Protein AF-A0A3B4AS35-F1 (afdb_monomer_lite)

Radius of gyration: 22.65 Å; chains: 1; bounding box: 59×58×53 Å

InterPro domains:
  IPR022065 Uncharacterised protein family, TMEM59 [PF12280] (64-130)
  IPR022065 Uncharacterised protein family, TMEM59 [PTHR28652] (15-130)

pLDDT: mean 75.07, std 13.65, range [47.91, 94.31]

Foldseek 3Di:
DPPVVVVVVVVVVVVVVVVVVVVVVVVVVLCVQLDHLPQQLVVLCVVCPCVVDVDCLLSVLLSVLLSQLSVLCNVPVDPPLVVSLVVSLVVLVVVDPDPRSSVSSSSSSVSNVVVVVVVVVVVVVVVVVVVVVVVVVVVVVVD

Organism: NCBI:txid409849

Secondary structure (DSSP, 8-state):
--HHHHHHHHHHHHHHHHHHHHHHHHHHHHHHHH--THHHHHHHHHHT-TTT-S-SHHHHHHHHHHHHHHHHHHHHT-S-HHHHHHHHHHHHHHH--SHHHHHHHHHHHHHHHHHHHHHHHHHHHHHHHHHHHHHHHHHHHT-

Sequence (143 aa):
PTKMGELSSFVRIVALFTFLAFTLASQDVFDAVLGHTGSCRKSCEMTYSLHTYPREDELYACQRGCRLFAICQFVRDSDDMNQTKTECESSCNEAYSQSDEQFACNLGCQNQIPSTVQRQEQVIVFNAKIFQTTLSFSKVFWK

Structure (mmCIF, N/CA/C/O backbone):
data_AF-A0A3B4AS35-F1
#
_entry.id   AF-A0A3B4AS35-F1
#
loop_
_atom_site.group_PDB
_atom_site.id
_atom_site.type_symbol
_atom_site.label_atom_id
_atom_site.label_alt_id
_atom_site.label_comp_id
_atom_site.label_asym_id
_atom_site.label_entity_id
_atom_site.label_seq_id
_atom_site.pdbx_PDB_ins_code
_atom_site.Cartn_x
_atom_site.Cartn_y
_atom_site.Cartn_z
_atom_site.occupancy
_atom_site.B_iso_or_equiv
_atom_site.auth_seq_id
_atom_site.auth_comp_id
_atom_site.auth_asym_id
_atom_site.auth_atom_id
_atom_site.pdbx_PDB_model_num
ATOM 1 N N . PRO A 1 1 ? -22.395 -46.719 -24.151 1.00 50.38 1 PRO A N 1
ATOM 2 C CA . PRO A 1 1 ? -22.960 -45.676 -23.258 1.00 50.38 1 PRO A CA 1
ATOM 3 C C . PRO A 1 1 ? -22.029 -45.160 -22.135 1.00 50.38 1 PRO A C 1
ATOM 5 O O . PRO A 1 1 ? -22.325 -44.115 -21.577 1.00 50.38 1 PRO A O 1
ATOM 8 N N . THR A 1 2 ? -20.895 -45.805 -21.828 1.00 49.59 2 THR A N 1
ATOM 9 C CA . THR A 1 2 ? -20.001 -45.401 -20.716 1.00 49.59 2 THR A CA 1
ATOM 10 C C . THR A 1 2 ? -18.875 -44.422 -21.088 1.00 49.59 2 THR A C 1
ATOM 12 O O . THR A 1 2 ? -18.406 -43.691 -20.225 1.00 49.59 2 THR A O 1
ATOM 15 N N . LYS A 1 3 ? -18.472 -44.322 -22.364 1.00 52.97 3 LYS A N 1
ATOM 16 C CA . LYS A 1 3 ? -17.331 -43.471 -22.778 1.00 52.97 3 LYS A CA 1
ATOM 17 C C . LYS A 1 3 ? -17.620 -41.963 -22.851 1.00 52.97 3 LYS A C 1
ATOM 19 O O . LYS A 1 3 ? -16.693 -41.166 -22.775 1.00 52.97 3 LYS A O 1
ATOM 24 N N . MET A 1 4 ? -18.890 -41.568 -22.971 1.00 49.09 4 MET A N 1
ATOM 25 C CA . MET A 1 4 ? -19.290 -40.153 -23.069 1.00 49.09 4 MET A CA 1
ATOM 26 C C . MET A 1 4 ? -19.231 -39.437 -21.705 1.00 49.09 4 MET A C 1
ATOM 28 O O . MET A 1 4 ? -18.944 -38.244 -21.640 1.00 49.09 4 MET A O 1
ATOM 32 N N . GLY A 1 5 ? -19.478 -40.175 -20.613 1.00 52.50 5 GLY A N 1
ATOM 33 C CA . GLY A 1 5 ? -19.456 -39.648 -19.243 1.00 52.50 5 GLY A CA 1
ATOM 34 C C . GLY A 1 5 ? -18.042 -39.397 -18.718 1.00 52.50 5 GLY A C 1
ATOM 35 O O . GLY A 1 5 ? -17.798 -38.365 -18.096 1.00 52.50 5 GLY A O 1
ATOM 36 N N . GLU A 1 6 ? -17.089 -40.280 -19.035 1.00 56.75 6 GLU A N 1
ATOM 37 C CA . GLU A 1 6 ? -15.686 -40.078 -18.656 1.00 56.75 6 GLU A CA 1
ATOM 38 C C . GLU A 1 6 ? -15.066 -38.884 -19.380 1.00 56.75 6 GLU A C 1
ATOM 40 O O . GLU A 1 6 ? -14.463 -38.034 -18.733 1.00 56.75 6 GLU A O 1
ATOM 45 N N . LEU A 1 7 ? -15.289 -38.744 -20.693 1.00 58.06 7 LEU A N 1
ATOM 46 C CA . LEU A 1 7 ? -14.751 -37.619 -21.465 1.00 58.06 7 LEU A CA 1
ATOM 47 C C . LEU A 1 7 ? -15.270 -36.265 -20.941 1.00 58.06 7 LEU A C 1
ATOM 49 O O . LEU A 1 7 ? -14.510 -35.306 -20.839 1.00 58.06 7 LEU A O 1
ATOM 53 N N . SER A 1 8 ? -16.545 -36.200 -20.540 1.00 66.31 8 SER A N 1
ATOM 54 C CA . SER A 1 8 ? -17.134 -35.001 -19.929 1.00 66.31 8 SER A CA 1
ATOM 55 C C . SER A 1 8 ? -16.534 -34.686 -18.553 1.00 66.31 8 SER A C 1
ATOM 57 O O . SER A 1 8 ? -16.286 -33.521 -18.242 1.00 66.31 8 SER A O 1
ATOM 59 N N . SER A 1 9 ? -16.255 -35.714 -17.746 1.00 70.56 9 SER A N 1
ATOM 60 C CA . SER A 1 9 ? -15.607 -35.564 -16.439 1.00 70.56 9 SER A CA 1
ATOM 61 C C . SER A 1 9 ? -14.163 -35.067 -16.576 1.00 70.56 9 SER A C 1
ATOM 63 O O . SER A 1 9 ? -13.782 -34.090 -15.934 1.00 70.56 9 SER A O 1
ATOM 65 N N . PHE A 1 10 ? -13.387 -35.651 -17.495 1.00 75.50 10 PHE A N 1
ATOM 66 C CA . PHE A 1 10 ? -12.008 -35.237 -17.771 1.00 75.50 10 PHE A CA 1
ATOM 67 C C . PHE A 1 10 ? -11.916 -33.781 -18.240 1.00 75.50 10 PHE A C 1
ATOM 69 O O . PHE A 1 10 ? -11.069 -33.038 -17.752 1.00 75.50 10 PHE A O 1
ATOM 76 N N . VAL A 1 11 ? -12.816 -33.337 -19.123 1.00 79.62 11 VAL A N 1
ATOM 77 C CA . VAL A 1 11 ? -12.843 -31.940 -19.591 1.00 79.62 11 VAL A CA 1
ATOM 78 C C . VAL A 1 11 ? -13.135 -30.968 -18.445 1.00 79.62 11 VAL A C 1
ATOM 80 O O . VAL A 1 11 ? -12.502 -29.919 -18.362 1.00 79.62 11 VAL A O 1
ATOM 83 N N . ARG A 1 12 ? -14.041 -31.317 -17.522 1.00 80.50 12 ARG A N 1
ATOM 84 C CA . ARG A 1 12 ? -14.340 -30.488 -16.340 1.00 80.50 12 ARG A CA 1
ATOM 85 C C . ARG A 1 12 ? -13.162 -30.409 -15.377 1.00 80.50 12 ARG A C 1
ATOM 87 O O . ARG A 1 12 ? -12.885 -29.337 -14.854 1.00 80.50 12 ARG A O 1
ATOM 94 N N . ILE A 1 13 ? -12.469 -31.525 -15.166 1.00 82.94 13 ILE A N 1
ATOM 95 C CA . ILE A 1 13 ? -11.290 -31.593 -14.300 1.00 82.94 13 ILE A CA 1
ATOM 96 C C . ILE A 1 13 ? -10.158 -30.748 -14.887 1.00 82.94 13 ILE A C 1
ATOM 98 O O . ILE A 1 13 ? -9.601 -29.908 -14.188 1.00 82.94 13 ILE A O 1
ATOM 102 N N . VAL A 1 14 ? -9.867 -30.899 -16.182 1.00 83.81 14 VAL A N 1
ATOM 103 C CA . VAL A 1 14 ? -8.857 -30.082 -16.870 1.00 83.81 14 VAL A CA 1
ATOM 104 C C . VAL A 1 14 ? -9.239 -28.603 -16.827 1.00 83.81 14 VAL A C 1
ATOM 106 O O . VAL A 1 14 ? -8.394 -27.783 -16.485 1.00 83.81 14 VAL A O 1
ATOM 109 N N . ALA A 1 15 ? -10.506 -28.258 -17.075 1.00 81.19 15 ALA A N 1
ATOM 110 C CA . ALA A 1 15 ? -10.983 -26.882 -16.963 1.00 81.19 15 ALA A CA 1
ATOM 111 C C . ALA A 1 15 ? -10.770 -26.319 -15.546 1.00 81.19 15 ALA A C 1
ATOM 113 O O . ALA A 1 15 ? -10.183 -25.249 -15.396 1.00 81.19 15 ALA A O 1
ATOM 114 N N . LEU A 1 16 ? -11.157 -27.057 -14.501 1.00 80.88 16 LEU A N 1
ATOM 115 C CA . LEU A 1 16 ? -10.940 -26.665 -13.105 1.00 80.88 16 LEU A CA 1
ATOM 116 C C . LEU A 1 16 ? -9.455 -26.458 -12.789 1.00 80.88 16 LEU A C 1
ATOM 118 O O . LEU A 1 16 ? -9.104 -25.443 -12.196 1.00 80.88 16 LEU A O 1
ATOM 122 N N . PHE A 1 17 ? -8.580 -27.362 -13.234 1.00 77.19 17 PHE A N 1
ATOM 123 C CA . PHE A 1 17 ? -7.135 -27.212 -13.051 1.00 77.19 17 PHE A CA 1
ATOM 124 C C . PHE A 1 17 ? -6.570 -26.005 -13.807 1.00 77.19 17 PHE A C 1
ATOM 126 O O . PHE A 1 17 ? -5.732 -25.291 -13.261 1.00 77.19 17 PHE A O 1
ATOM 133 N N . THR A 1 18 ? -7.050 -25.726 -15.022 1.00 76.50 18 THR A N 1
ATOM 134 C CA . THR A 1 18 ? -6.628 -24.535 -15.776 1.00 76.50 18 THR A CA 1
ATOM 135 C C . THR A 1 18 ? -7.100 -23.236 -15.127 1.00 76.50 18 THR A C 1
ATOM 137 O O . THR A 1 18 ? -6.317 -22.294 -15.033 1.00 76.50 18 THR A O 1
ATOM 140 N N . PHE A 1 19 ? -8.332 -23.188 -14.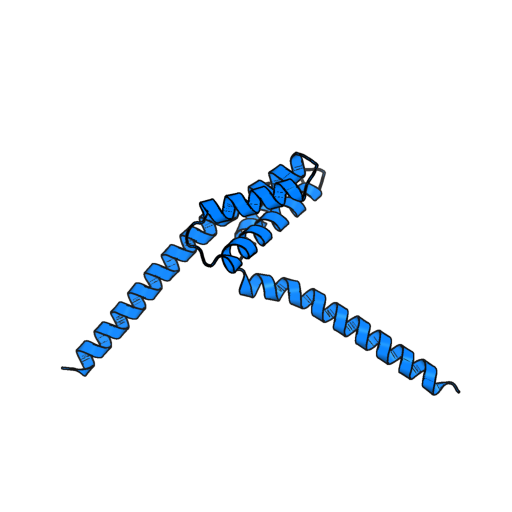608 1.00 71.44 19 PHE A N 1
ATOM 141 C CA . PHE A 1 19 ? -8.835 -22.035 -13.859 1.00 71.44 19 PHE A CA 1
ATOM 142 C C . PHE A 1 19 ? -8.044 -21.822 -12.566 1.00 71.44 19 PHE A C 1
ATOM 144 O O . PHE A 1 19 ? -7.631 -20.698 -12.283 1.00 71.44 19 PHE A O 1
ATOM 151 N N . LEU A 1 20 ? -7.764 -22.893 -11.817 1.00 70.19 20 LEU A N 1
ATOM 152 C CA . LEU A 1 20 ? -6.973 -22.823 -10.589 1.00 70.19 20 LEU A CA 1
ATOM 153 C C . LEU A 1 20 ? -5.557 -22.294 -10.876 1.00 70.19 20 LEU A C 1
ATOM 155 O O . LEU A 1 20 ? -5.115 -21.338 -10.245 1.00 70.19 20 LEU A O 1
ATOM 159 N N . ALA A 1 21 ? -4.875 -22.838 -11.887 1.00 67.44 21 ALA A N 1
ATOM 160 C CA . ALA A 1 21 ? -3.541 -22.387 -12.286 1.00 67.44 21 ALA A CA 1
ATOM 161 C C . ALA A 1 21 ? -3.514 -20.901 -12.688 1.00 67.44 21 ALA A C 1
ATOM 163 O O . ALA A 1 21 ? -2.583 -20.182 -12.329 1.00 67.44 21 ALA A O 1
ATOM 164 N N . PHE A 1 22 ? -4.557 -20.420 -13.371 1.00 63.41 22 PHE A N 1
ATOM 165 C CA . PHE A 1 22 ? -4.677 -19.013 -13.754 1.00 63.41 22 PHE A CA 1
ATOM 166 C C . PHE A 1 22 ? -4.830 -18.089 -12.535 1.00 63.41 22 PHE A C 1
ATOM 168 O O . PHE A 1 22 ? -4.234 -17.013 -12.491 1.00 63.41 22 PHE A O 1
ATOM 175 N N . THR A 1 23 ? -5.579 -18.520 -11.512 1.00 60.88 23 THR A N 1
ATOM 176 C CA . THR A 1 23 ? -5.725 -17.752 -10.263 1.00 60.88 23 THR A CA 1
ATOM 177 C C . THR A 1 23 ? -4.422 -17.664 -9.472 1.00 60.88 23 THR A C 1
ATOM 179 O O . THR A 1 23 ? -4.087 -16.573 -9.010 1.00 60.88 23 THR A O 1
ATOM 182 N N . LEU A 1 24 ? -3.648 -18.756 -9.388 1.00 59.41 24 LEU A N 1
ATOM 183 C CA . LEU A 1 24 ? -2.346 -18.751 -8.713 1.00 59.41 24 LEU A CA 1
ATOM 184 C C . LEU A 1 24 ? -1.350 -17.840 -9.441 1.00 59.41 24 LEU A C 1
ATOM 186 O O . LEU A 1 24 ? -0.746 -16.975 -8.816 1.00 59.41 24 LEU A O 1
ATOM 190 N N . ALA A 1 25 ? -1.255 -17.953 -10.769 1.00 54.28 25 ALA A N 1
ATOM 191 C CA . ALA A 1 25 ? -0.356 -17.116 -11.563 1.00 54.28 25 ALA A CA 1
ATOM 192 C C . ALA A 1 25 ? -0.693 -15.619 -11.465 1.00 54.28 25 ALA A C 1
ATOM 194 O O . ALA A 1 25 ? 0.197 -14.777 -11.541 1.00 54.28 25 ALA A O 1
ATOM 195 N N . SER A 1 26 ? -1.968 -15.261 -11.273 1.00 53.69 26 SER A N 1
ATOM 196 C CA . SER A 1 26 ? -2.365 -13.855 -11.184 1.00 53.69 26 SER A CA 1
ATOM 197 C C . SER A 1 26 ? -1.735 -13.131 -9.990 1.00 53.69 26 SER A C 1
ATOM 199 O O . SER A 1 26 ? -1.367 -11.968 -10.131 1.00 53.69 26 SER A O 1
ATOM 201 N N . GLN A 1 27 ? -1.545 -13.793 -8.840 1.00 51.84 27 GLN A N 1
ATOM 202 C CA . GLN A 1 27 ? -0.933 -13.147 -7.673 1.00 51.84 27 GLN A CA 1
ATOM 203 C C . GLN A 1 27 ? 0.526 -12.752 -7.942 1.00 51.84 27 GLN A C 1
ATOM 205 O O . GLN A 1 27 ? 0.905 -11.624 -7.631 1.00 51.84 27 GLN A O 1
ATOM 210 N N . ASP A 1 28 ? 1.291 -13.624 -8.605 1.00 51.16 28 ASP A N 1
ATOM 211 C CA . ASP A 1 28 ? 2.693 -13.375 -8.965 1.00 51.16 28 ASP A CA 1
ATOM 212 C C . ASP A 1 28 ? 2.839 -12.360 -10.112 1.00 51.16 28 ASP A C 1
ATOM 214 O O . ASP A 1 28 ? 3.747 -11.527 -10.111 1.00 51.16 28 ASP A O 1
ATOM 218 N N . VAL A 1 29 ? 1.921 -12.381 -11.087 1.00 55.56 29 VAL A N 1
ATOM 219 C CA . VAL A 1 29 ? 1.921 -11.431 -12.216 1.00 55.56 29 VAL A CA 1
ATOM 220 C C . VAL A 1 29 ? 1.679 -10.001 -11.733 1.00 55.56 29 VAL A C 1
ATOM 222 O O . VAL A 1 29 ? 2.302 -9.066 -12.237 1.00 55.56 29 VAL A O 1
ATOM 225 N N . PHE A 1 30 ? 0.822 -9.815 -10.728 1.00 53.03 30 PHE A N 1
ATOM 226 C CA . PHE A 1 30 ? 0.616 -8.496 -10.137 1.00 53.03 30 PHE A CA 1
ATOM 227 C C . PHE A 1 30 ? 1.845 -8.009 -9.357 1.00 53.03 30 PHE A C 1
ATOM 229 O O . PHE A 1 30 ? 2.171 -6.836 -9.477 1.00 53.03 30 PHE A O 1
ATOM 236 N N . ASP A 1 31 ? 2.582 -8.865 -8.643 1.00 56.91 31 ASP A N 1
ATOM 237 C CA . ASP A 1 31 ? 3.836 -8.462 -7.970 1.00 56.91 31 ASP A CA 1
ATOM 238 C C . ASP A 1 31 ? 4.959 -8.106 -8.968 1.00 56.91 31 ASP A C 1
ATOM 240 O O . ASP A 1 31 ? 5.787 -7.224 -8.712 1.00 56.91 31 ASP A O 1
ATOM 244 N N . ALA A 1 32 ? 4.971 -8.754 -10.138 1.00 54.59 32 ALA A N 1
ATOM 245 C CA . ALA A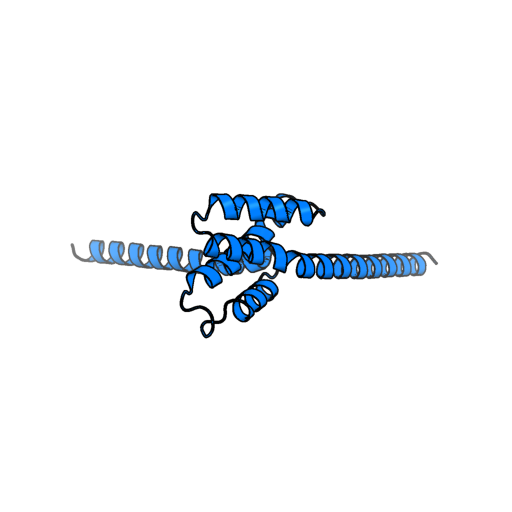 1 32 ? 5.898 -8.435 -11.221 1.00 54.59 32 ALA A CA 1
ATOM 246 C C . ALA A 1 32 ? 5.594 -7.078 -11.892 1.00 54.59 32 ALA A C 1
ATOM 248 O O . ALA A 1 32 ? 6.524 -6.388 -12.311 1.00 54.59 32 ALA A O 1
ATOM 249 N N . VAL A 1 33 ? 4.316 -6.685 -11.976 1.00 53.66 33 VAL A N 1
ATOM 250 C CA . VAL A 1 33 ? 3.854 -5.461 -12.665 1.00 53.66 33 VAL A CA 1
ATOM 251 C C . VAL A 1 33 ? 3.724 -4.254 -11.729 1.00 53.66 33 VAL A C 1
ATOM 253 O O . VAL A 1 33 ? 4.091 -3.147 -12.109 1.00 53.66 33 VAL A O 1
ATOM 256 N N . LEU A 1 34 ? 3.240 -4.448 -10.502 1.00 57.72 34 LEU A N 1
ATOM 257 C CA . LEU A 1 34 ? 2.959 -3.371 -9.543 1.00 57.72 34 LEU A CA 1
ATOM 258 C C . LEU A 1 34 ? 4.206 -2.905 -8.768 1.00 57.72 34 LEU A C 1
ATOM 260 O O . LEU A 1 34 ? 4.158 -1.926 -8.029 1.00 57.72 34 LEU A O 1
ATOM 264 N N . GLY A 1 35 ? 5.342 -3.584 -8.937 1.00 61.28 35 GLY A N 1
ATOM 265 C CA . GLY A 1 35 ? 6.538 -3.355 -8.132 1.00 61.28 35 GLY A CA 1
ATOM 266 C C . GLY A 1 35 ? 6.483 -4.089 -6.789 1.00 61.28 35 GLY A C 1
ATOM 267 O O . GLY A 1 35 ? 5.430 -4.495 -6.311 1.00 61.28 35 GLY A O 1
ATO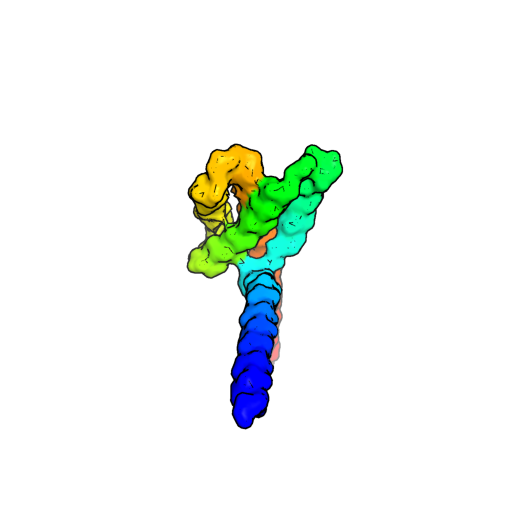M 268 N N . HIS A 1 36 ? 7.655 -4.309 -6.183 1.00 64.31 36 HIS A N 1
ATOM 269 C CA . HIS A 1 36 ? 7.795 -5.184 -5.018 1.00 64.31 36 HIS A CA 1
ATOM 270 C C . HIS A 1 36 ? 7.050 -4.645 -3.788 1.00 64.31 36 HIS A C 1
ATOM 272 O O . HIS A 1 36 ? 7.566 -3.817 -3.037 1.00 64.31 36 HIS A O 1
ATOM 278 N N . THR A 1 37 ? 5.876 -5.207 -3.513 1.00 76.50 37 THR A N 1
ATOM 279 C CA . THR A 1 37 ? 5.175 -5.052 -2.229 1.00 76.50 37 THR A CA 1
ATOM 280 C C . THR A 1 37 ? 5.878 -5.792 -1.086 1.00 76.50 37 THR A C 1
ATOM 282 O O . THR A 1 37 ? 5.574 -5.568 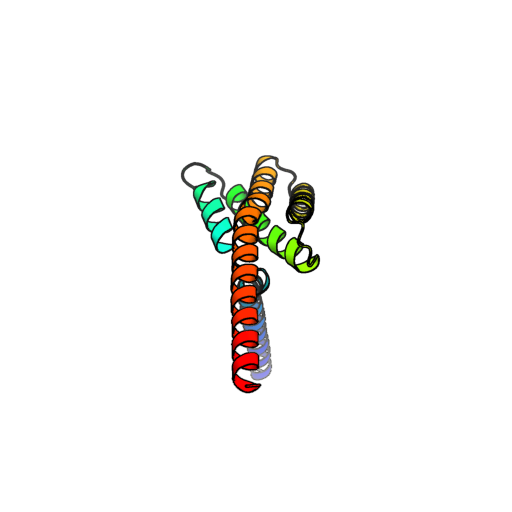0.082 1.00 76.50 37 THR A O 1
ATOM 285 N N . GLY A 1 38 ? 6.877 -6.630 -1.394 1.00 79.94 38 GLY A N 1
ATOM 286 C CA . GLY A 1 38 ? 7.583 -7.470 -0.424 1.00 79.94 38 GLY A CA 1
ATOM 287 C C . GLY A 1 38 ? 8.259 -6.719 0.730 1.00 79.94 38 GLY A C 1
ATOM 288 O O . GLY A 1 38 ? 8.357 -7.273 1.823 1.00 79.94 38 GLY A O 1
ATOM 289 N N . SER A 1 39 ? 8.690 -5.466 0.531 1.00 83.31 39 SER A N 1
ATOM 290 C CA . SER A 1 39 ? 9.226 -4.639 1.628 1.00 83.31 39 SER A CA 1
ATOM 291 C C . SER A 1 39 ? 8.119 -4.224 2.604 1.00 83.31 39 SER A C 1
ATOM 293 O O . SER A 1 39 ? 8.230 -4.449 3.809 1.00 83.31 39 SER A O 1
ATOM 295 N N . CYS A 1 40 ? 6.998 -3.717 2.081 1.00 87.38 40 CYS A N 1
ATOM 296 C CA . CYS A 1 40 ? 5.834 -3.357 2.890 1.00 87.38 40 CYS A CA 1
ATOM 297 C C . CYS A 1 40 ? 5.195 -4.575 3.556 1.00 87.38 40 CYS A C 1
ATOM 299 O O . CYS A 1 40 ? 4.851 -4.500 4.730 1.00 87.38 40 CYS A O 1
ATOM 301 N N . ARG A 1 41 ? 5.149 -5.734 2.883 1.00 86.44 41 ARG A N 1
ATOM 302 C CA . ARG A 1 41 ? 4.647 -6.979 3.482 1.00 86.44 41 ARG A CA 1
ATOM 303 C C . ARG A 1 41 ? 5.460 -7.401 4.705 1.00 86.44 41 ARG A C 1
ATOM 305 O O . ARG A 1 41 ? 4.872 -7.694 5.741 1.00 86.44 41 ARG A O 1
ATOM 312 N N . LYS A 1 42 ? 6.794 -7.350 4.622 1.00 86.62 42 LYS A N 1
ATOM 313 C CA . LYS A 1 42 ? 7.677 -7.601 5.776 1.00 86.62 42 LYS A CA 1
ATOM 314 C C . LYS A 1 42 ? 7.470 -6.580 6.896 1.00 86.62 42 LYS A C 1
ATOM 316 O O . LYS A 1 42 ? 7.497 -6.947 8.065 1.00 86.62 42 LYS A O 1
ATOM 321 N N . SER A 1 43 ? 7.238 -5.314 6.547 1.00 87.62 43 SER A N 1
ATOM 322 C CA . SER A 1 43 ? 6.912 -4.266 7.525 1.00 87.62 43 SER A CA 1
ATOM 323 C C . SER A 1 43 ? 5.586 -4.550 8.244 1.00 87.62 43 SER A C 1
ATOM 325 O O . SER A 1 43 ? 5.505 -4.437 9.468 1.00 87.62 43 SER A O 1
ATOM 327 N N . CYS A 1 44 ? 4.561 -4.989 7.506 1.00 88.50 44 CYS A N 1
ATOM 328 C CA . CYS A 1 44 ? 3.282 -5.423 8.067 1.00 88.50 44 CYS A CA 1
ATOM 329 C C . CYS A 1 44 ? 3.451 -6.645 8.986 1.00 88.50 44 CYS A C 1
ATOM 331 O O . CYS A 1 44 ? 2.935 -6.623 10.095 1.00 88.50 44 CYS A O 1
ATOM 333 N N . GLU A 1 45 ? 4.207 -7.670 8.573 1.00 87.69 45 GLU A N 1
ATOM 334 C CA . GLU A 1 45 ? 4.491 -8.868 9.389 1.00 87.69 45 GLU A CA 1
ATOM 335 C C . GLU A 1 45 ? 5.226 -8.530 10.697 1.00 87.69 45 GLU A C 1
ATOM 337 O O . GLU A 1 45 ? 4.967 -9.140 11.733 1.00 87.69 45 GLU A O 1
ATOM 342 N N . MET A 1 46 ? 6.123 -7.540 10.669 1.00 84.62 46 MET A N 1
ATOM 343 C CA . MET A 1 46 ? 6.825 -7.073 11.866 1.00 84.62 46 MET A CA 1
ATOM 344 C C . MET A 1 46 ? 5.909 -6.265 12.796 1.00 84.62 46 MET A C 1
ATOM 346 O O . MET A 1 46 ? 6.027 -6.373 14.014 1.00 84.62 46 MET A O 1
ATOM 350 N N . THR A 1 47 ? 5.003 -5.464 12.230 1.00 83.62 47 THR A N 1
ATOM 351 C CA . THR A 1 47 ? 4.117 -4.578 13.001 1.00 83.62 47 THR A CA 1
ATOM 352 C C . THR A 1 47 ? 2.942 -5.343 13.614 1.00 83.62 47 THR A C 1
ATOM 354 O O . THR A 1 47 ? 2.618 -5.147 14.783 1.00 83.62 47 THR A O 1
ATOM 357 N N . TYR A 1 48 ? 2.342 -6.255 12.851 1.00 78.94 48 TYR A N 1
ATOM 358 C CA . TYR A 1 48 ? 1.227 -7.106 13.265 1.00 78.94 48 TYR A CA 1
ATOM 359 C C . TYR A 1 48 ? 1.707 -8.540 13.473 1.00 78.94 48 TYR A C 1
ATOM 361 O O . TYR A 1 48 ? 1.253 -9.481 12.822 1.00 78.94 48 TYR A O 1
ATOM 369 N N . SER A 1 49 ? 2.681 -8.706 14.371 1.00 70.69 49 SER A N 1
ATOM 370 C CA . SER A 1 49 ? 3.165 -10.041 14.711 1.00 70.69 49 SER A CA 1
ATOM 371 C C . SER A 1 49 ? 2.071 -10.837 15.437 1.00 70.69 49 SER A C 1
ATOM 373 O O . SER A 1 49 ? 1.406 -10.315 16.338 1.00 70.69 49 SER A O 1
ATOM 375 N N . LEU A 1 50 ? 1.930 -12.124 15.097 1.00 62.50 50 LEU A N 1
ATOM 376 C CA . LEU A 1 50 ? 0.945 -13.038 15.704 1.00 62.50 50 LEU A CA 1
ATOM 377 C C . LEU A 1 50 ? 1.071 -13.156 17.235 1.00 62.50 50 LEU A C 1
ATOM 379 O O . LEU A 1 50 ? 0.145 -13.587 17.913 1.00 62.50 50 LEU A O 1
ATOM 383 N N . HIS A 1 51 ? 2.235 -12.812 17.793 1.00 62.75 51 HIS A N 1
ATOM 384 C CA . HIS A 1 51 ? 2.461 -12.829 19.237 1.00 62.75 51 HIS A CA 1
ATOM 385 C C . HIS A 1 51 ? 1.843 -11.627 19.961 1.00 62.75 51 HIS A C 1
ATOM 387 O O . HIS A 1 51 ? 1.639 -11.696 21.172 1.00 62.75 51 HIS A O 1
ATOM 393 N N . THR A 1 52 ? 1.575 -10.528 19.253 1.00 60.22 52 THR A N 1
ATOM 394 C CA . THR A 1 52 ? 1.047 -9.280 19.829 1.00 60.22 52 THR A CA 1
ATOM 395 C C . THR A 1 52 ? -0.407 -9.034 19.431 1.00 60.22 52 THR A C 1
ATOM 397 O O . THR A 1 52 ? -1.151 -8.455 20.217 1.00 60.22 52 THR A O 1
ATOM 400 N N . TYR A 1 53 ? -0.825 -9.512 18.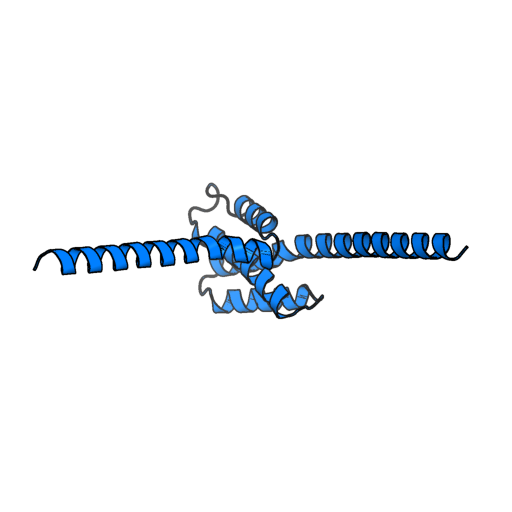254 1.00 61.81 53 TYR A N 1
ATOM 401 C CA . TYR A 1 53 ? -2.205 -9.449 17.777 1.00 61.81 53 TYR A CA 1
ATOM 402 C C . TYR A 1 53 ? -2.821 -10.857 17.725 1.00 61.81 53 TYR A C 1
ATOM 404 O O . TYR A 1 53 ? -2.330 -11.708 16.986 1.00 61.81 53 TYR A O 1
ATOM 412 N N . PRO A 1 54 ? -3.890 -11.134 18.494 1.00 58.81 54 PRO A N 1
ATOM 413 C CA . PRO A 1 54 ? -4.576 -12.428 18.471 1.00 58.81 54 PRO A CA 1
ATOM 414 C C . PRO A 1 54 ? -5.458 -12.626 17.225 1.00 58.81 54 PRO A C 1
ATOM 416 O O . PRO A 1 54 ? -6.028 -13.703 17.053 1.00 58.81 54 PRO A O 1
ATOM 419 N N . ARG A 1 55 ? -5.607 -11.590 16.390 1.00 64.88 55 ARG A N 1
ATOM 420 C CA . ARG A 1 55 ? -6.371 -11.584 15.142 1.00 64.88 55 ARG A CA 1
ATOM 421 C C . ARG A 1 55 ? -5.404 -11.412 13.971 1.00 64.88 55 ARG A C 1
ATOM 423 O O . ARG A 1 55 ? -4.432 -10.670 14.047 1.00 64.88 55 ARG A O 1
ATOM 430 N N . GLU A 1 56 ? -5.635 -12.187 12.920 1.00 75.00 56 GLU A N 1
ATOM 431 C CA . GLU A 1 56 ? -4.857 -12.166 11.673 1.00 75.00 56 GLU A CA 1
ATOM 432 C C . GLU A 1 56 ? -5.465 -11.209 10.629 1.00 75.00 56 GLU A C 1
ATOM 434 O O . GLU A 1 56 ? -4.871 -10.951 9.577 1.00 75.00 56 GLU A O 1
ATOM 439 N N . ASP A 1 57 ? -6.623 -10.637 10.962 1.00 83.38 57 ASP A N 1
ATOM 440 C CA . ASP A 1 57 ? -7.431 -9.771 10.112 1.00 83.38 57 ASP A CA 1
ATOM 441 C C . ASP A 1 57 ? -6.712 -8.434 9.838 1.00 83.38 57 ASP A C 1
ATOM 443 O O . ASP A 1 57 ? -6.665 -7.966 8.697 1.00 83.38 57 ASP A O 1
ATOM 447 N N . GLU A 1 58 ? -6.035 -7.862 10.840 1.00 86.06 58 GLU A N 1
ATOM 448 C CA . GLU A 1 58 ? -5.262 -6.621 10.716 1.00 86.06 58 GLU A CA 1
ATOM 449 C C . GLU A 1 58 ? -4.003 -6.822 9.863 1.00 86.06 58 GLU A C 1
ATOM 451 O O . GLU A 1 58 ? -3.677 -5.993 9.007 1.00 86.06 58 GLU A O 1
ATOM 456 N N . LEU A 1 59 ? -3.312 -7.955 10.034 1.00 87.25 59 LEU A N 1
ATOM 457 C CA . LEU A 1 59 ? -2.161 -8.302 9.201 1.00 87.25 59 LEU A CA 1
ATOM 458 C C . LEU A 1 59 ? -2.590 -8.406 7.733 1.00 87.25 59 LEU A C 1
ATOM 460 O O . LEU A 1 59 ? -1.954 -7.810 6.859 1.00 87.25 59 LEU A O 1
ATOM 464 N N . TYR A 1 60 ? -3.688 -9.114 7.462 1.00 87.88 60 TYR A N 1
ATOM 465 C CA . TYR A 1 60 ? -4.227 -9.248 6.113 1.00 87.88 60 TYR A CA 1
ATOM 466 C C . TYR A 1 60 ? -4.652 -7.893 5.525 1.00 87.88 60 TYR A C 1
ATOM 468 O O . TYR A 1 60 ? -4.326 -7.588 4.372 1.00 87.88 60 TYR A O 1
ATOM 476 N N . ALA A 1 61 ? -5.307 -7.041 6.318 1.00 91.50 61 ALA A N 1
ATOM 477 C CA . ALA A 1 61 ? -5.705 -5.703 5.898 1.00 91.50 61 ALA A CA 1
ATOM 478 C C . ALA A 1 61 ? -4.497 -4.820 5.533 1.00 91.50 61 ALA A C 1
ATOM 480 O O . ALA A 1 61 ? -4.516 -4.166 4.487 1.00 91.50 61 ALA A O 1
ATOM 481 N N . CYS A 1 62 ? -3.411 -4.871 6.313 1.00 91.31 62 CYS A N 1
ATOM 482 C CA . CYS A 1 62 ? -2.164 -4.154 6.020 1.00 91.31 62 CYS A CA 1
ATOM 483 C C . CYS A 1 62 ? -1.534 -4.604 4.698 1.00 91.31 62 CYS A C 1
ATOM 485 O O . CYS A 1 62 ? -1.214 -3.779 3.837 1.00 91.31 62 CYS A O 1
ATOM 487 N N . GLN A 1 63 ? -1.416 -5.918 4.485 1.00 89.38 63 GLN A N 1
ATOM 488 C CA . GLN A 1 63 ? -0.865 -6.463 3.240 1.00 89.38 63 GLN A CA 1
ATOM 489 C C . GLN A 1 63 ? -1.718 -6.084 2.023 1.00 89.38 63 GLN A C 1
ATOM 491 O O . GLN A 1 63 ? -1.189 -5.774 0.951 1.00 89.38 63 GLN A O 1
ATOM 496 N N . ARG A 1 64 ? -3.044 -6.058 2.193 1.00 90.56 64 ARG A N 1
ATOM 497 C CA . ARG A 1 64 ? -3.972 -5.598 1.159 1.00 90.56 64 ARG A CA 1
ATOM 498 C C . ARG A 1 64 ? -3.776 -4.114 0.842 1.00 90.56 64 ARG A C 1
ATOM 500 O O . ARG A 1 64 ? -3.765 -3.767 -0.338 1.00 90.56 64 ARG A O 1
ATOM 507 N N . GLY A 1 65 ? -3.543 -3.276 1.853 1.00 91.50 65 GLY A N 1
ATOM 508 C CA . GLY A 1 65 ? -3.183 -1.863 1.692 1.00 91.50 65 GLY A CA 1
ATOM 509 C C . GLY A 1 65 ? -1.897 -1.662 0.881 1.00 91.50 65 GLY A C 1
ATOM 510 O O . GLY A 1 65 ? -1.890 -0.878 -0.067 1.00 91.50 65 GLY A O 1
ATOM 511 N N . CYS A 1 66 ? -0.839 -2.442 1.156 1.00 90.50 66 CYS A N 1
ATOM 512 C CA . CYS A 1 66 ? 0.411 -2.397 0.377 1.00 90.50 66 CYS A CA 1
ATOM 513 C C . CYS A 1 66 ? 0.164 -2.635 -1.125 1.00 90.50 66 CYS A C 1
ATOM 515 O O . CYS A 1 66 ? 0.706 -1.930 -1.980 1.00 90.50 66 CYS A O 1
ATOM 517 N N . ARG A 1 67 ? -0.662 -3.639 -1.456 1.00 89.00 67 ARG A N 1
ATOM 518 C CA . ARG A 1 67 ? -1.014 -3.965 -2.846 1.00 89.00 67 ARG A CA 1
ATOM 519 C C . ARG A 1 67 ? -1.876 -2.878 -3.479 1.00 89.00 67 ARG A C 1
ATOM 521 O O . ARG A 1 67 ? -1.679 -2.556 -4.647 1.00 89.00 67 ARG A O 1
ATOM 528 N N . LEU A 1 68 ? -2.819 -2.324 -2.723 1.00 90.00 68 LEU A N 1
ATOM 529 C CA . LEU A 1 68 ? -3.723 -1.286 -3.203 1.00 90.00 68 LEU A CA 1
ATOM 530 C C . LEU A 1 68 ? -2.964 -0.019 -3.604 1.00 90.00 68 LEU A C 1
ATOM 532 O O . LEU A 1 68 ? -3.179 0.482 -4.704 1.00 90.00 68 LEU A O 1
ATOM 536 N N . PHE A 1 69 ? -2.010 0.427 -2.781 1.00 89.00 69 PHE A N 1
ATOM 537 C CA . PHE A 1 69 ? -1.162 1.578 -3.102 1.00 89.00 69 PHE A CA 1
ATOM 538 C C . PHE A 1 69 ? -0.423 1.391 -4.430 1.00 89.00 69 PHE A C 1
ATOM 540 O O . PHE A 1 69 ? -0.391 2.295 -5.262 1.00 89.00 69 PHE A O 1
ATOM 547 N N . ALA A 1 70 ? 0.133 0.199 -4.654 1.00 85.06 70 ALA A N 1
ATOM 548 C CA . ALA A 1 70 ? 0.864 -0.114 -5.874 1.00 85.06 70 ALA A CA 1
ATOM 549 C C . ALA A 1 70 ? -0.041 -0.078 -7.125 1.00 85.06 70 ALA A C 1
ATOM 551 O O . ALA A 1 70 ? 0.382 0.374 -8.188 1.00 85.06 70 ALA A O 1
ATOM 552 N N . ILE A 1 71 ? -1.311 -0.485 -6.992 1.00 85.00 71 ILE A N 1
ATOM 553 C CA . ILE A 1 71 ? -2.320 -0.356 -8.058 1.00 85.00 71 ILE A CA 1
ATOM 554 C C . ILE A 1 71 ? -2.641 1.118 -8.321 1.00 85.00 71 ILE A C 1
ATOM 556 O O . ILE A 1 71 ? -2.619 1.540 -9.476 1.00 85.00 71 ILE A O 1
ATOM 560 N N . CYS A 1 72 ? -2.905 1.905 -7.274 1.00 85.81 72 CYS A N 1
ATOM 561 C CA . CYS A 1 72 ? -3.191 3.336 -7.403 1.00 85.81 72 CYS A CA 1
ATOM 562 C C . CYS A 1 72 ? -2.032 4.082 -8.085 1.00 85.81 72 CYS A C 1
ATOM 564 O O . CYS A 1 72 ? -2.265 4.889 -8.984 1.00 85.81 72 CYS A O 1
ATOM 566 N N . GLN A 1 73 ? -0.787 3.753 -7.723 1.00 82.00 73 GLN A N 1
ATOM 567 C CA . GLN A 1 73 ? 0.412 4.313 -8.345 1.00 82.00 73 GLN A CA 1
ATOM 568 C C . GLN A 1 73 ? 0.486 3.967 -9.837 1.00 82.00 73 GLN A C 1
ATOM 570 O O . GLN A 1 73 ? 0.731 4.841 -10.666 1.00 82.00 73 GLN A O 1
ATOM 575 N N . PHE A 1 74 ? 0.256 2.696 -10.178 1.00 79.44 74 PHE A N 1
ATOM 576 C CA . PHE A 1 74 ? 0.331 2.217 -11.555 1.00 79.44 74 PHE A CA 1
ATOM 577 C C . PHE A 1 74 ? -0.731 2.853 -12.462 1.00 79.44 74 PHE A C 1
ATOM 579 O O . PHE A 1 74 ? -0.427 3.236 -13.586 1.00 79.44 74 PHE A O 1
ATOM 586 N N . VAL A 1 75 ? -1.974 2.983 -11.986 1.00 81.44 75 VAL A N 1
ATOM 587 C CA . VAL A 1 75 ? -3.083 3.544 -12.781 1.00 81.44 75 VAL A CA 1
ATOM 588 C C . VAL A 1 75 ? -2.878 5.028 -13.078 1.00 81.44 75 VAL A C 1
ATOM 590 O O . VAL A 1 75 ? -3.271 5.500 -14.144 1.00 81.44 75 VAL A O 1
ATOM 593 N N . ARG A 1 76 ? -2.296 5.772 -12.136 1.00 70.50 76 ARG A N 1
ATOM 594 C CA . ARG A 1 76 ? -2.193 7.228 -12.239 1.00 70.50 76 ARG A CA 1
ATOM 595 C C . ARG A 1 76 ? -0.971 7.733 -12.990 1.00 70.50 76 ARG A C 1
ATOM 597 O O . ARG A 1 76 ? -0.986 8.900 -13.372 1.00 70.50 76 ARG A O 1
ATOM 604 N N . ASP A 1 77 ? 0.065 6.907 -13.148 1.00 66.12 77 ASP A N 1
ATOM 605 C CA . ASP A 1 77 ? 1.366 7.310 -13.708 1.00 66.12 77 ASP A CA 1
ATOM 606 C C . ASP A 1 77 ? 1.861 8.652 -13.118 1.00 66.12 77 ASP A C 1
ATOM 608 O O . ASP A 1 77 ? 2.408 9.508 -13.809 1.00 66.12 77 ASP A O 1
ATOM 612 N N . SER A 1 78 ? 1.558 8.899 -11.834 1.00 63.22 78 SER A N 1
ATOM 613 C CA . SER A 1 78 ? 1.785 10.194 -11.192 1.00 63.22 78 SER A CA 1
ATOM 614 C C . SER A 1 78 ? 2.934 10.118 -10.203 1.00 63.22 78 SER A C 1
ATOM 616 O O . SER A 1 78 ? 2.916 9.283 -9.300 1.00 63.22 78 SER A O 1
ATOM 618 N N . ASP A 1 79 ? 3.868 11.062 -10.306 1.00 68.12 79 ASP A N 1
ATOM 619 C CA . ASP A 1 79 ? 4.991 11.204 -9.372 1.00 68.12 79 ASP A CA 1
ATOM 620 C C . ASP A 1 79 ? 4.554 11.663 -7.963 1.00 68.12 79 ASP A C 1
ATOM 622 O O . ASP A 1 79 ? 5.343 11.616 -7.018 1.00 68.12 79 ASP A O 1
ATOM 626 N N . ASP A 1 80 ? 3.292 12.079 -7.787 1.00 81.50 80 ASP A N 1
ATOM 627 C CA . ASP A 1 80 ? 2.757 12.495 -6.488 1.00 81.50 80 ASP A CA 1
ATOM 628 C C . ASP A 1 80 ? 2.316 11.291 -5.633 1.00 81.50 80 ASP A C 1
ATOM 630 O O . ASP A 1 80 ? 1.181 10.793 -5.687 1.00 81.50 80 ASP A O 1
ATOM 634 N N . MET A 1 81 ? 3.246 10.830 -4.796 1.00 80.44 81 MET A N 1
ATOM 635 C CA . MET A 1 81 ? 3.013 9.745 -3.840 1.00 80.44 81 MET A CA 1
ATOM 636 C C . MET A 1 81 ? 2.037 10.130 -2.721 1.00 80.44 81 MET A C 1
ATOM 638 O O . MET A 1 81 ? 1.358 9.249 -2.192 1.00 80.44 81 MET A O 1
ATOM 642 N N . ASN A 1 82 ? 1.918 11.416 -2.370 1.00 87.25 82 ASN A N 1
ATOM 643 C CA . ASN A 1 82 ? 0.970 11.858 -1.344 1.00 87.25 82 ASN A CA 1
ATOM 644 C C . ASN A 1 82 ? -0.464 11.784 -1.860 1.00 87.25 82 ASN A C 1
ATOM 646 O O . ASN A 1 82 ? -1.350 11.339 -1.134 1.00 87.25 82 ASN A O 1
ATOM 650 N N . GLN A 1 83 ? -0.694 12.152 -3.120 1.00 87.44 83 GLN A N 1
ATOM 651 C CA . GLN A 1 83 ? -2.019 12.011 -3.716 1.00 87.44 83 GLN A CA 1
ATOM 652 C C . GLN A 1 83 ? -2.415 10.535 -3.860 1.00 87.44 83 GLN A C 1
ATOM 654 O O . GLN A 1 83 ? -3.520 10.149 -3.481 1.00 87.44 83 GLN A O 1
ATOM 659 N N . THR A 1 84 ? -1.483 9.697 -4.323 1.00 87.62 84 THR A N 1
ATOM 660 C CA . THR A 1 84 ? -1.677 8.239 -4.422 1.00 87.62 84 THR A CA 1
ATOM 661 C C . THR A 1 84 ? -1.995 7.617 -3.055 1.00 87.62 84 THR A C 1
ATOM 663 O O . THR A 1 84 ? -2.867 6.754 -2.939 1.00 87.62 84 THR A O 1
ATOM 666 N N . LYS A 1 85 ? -1.332 8.092 -1.991 1.00 90.56 85 LYS A N 1
ATOM 667 C CA . LYS A 1 85 ? -1.607 7.686 -0.608 1.00 90.56 85 LYS A CA 1
ATOM 668 C C . LYS A 1 85 ? -3.045 8.001 -0.212 1.00 90.56 85 LYS A C 1
ATOM 670 O O . LYS A 1 85 ? -3.730 7.115 0.286 1.00 90.56 85 LYS A O 1
ATOM 675 N N . THR A 1 86 ? -3.500 9.234 -0.426 1.00 91.88 86 THR A N 1
ATOM 676 C CA . THR A 1 86 ? -4.853 9.649 -0.032 1.00 91.88 86 THR A CA 1
ATOM 677 C C . THR A 1 86 ? -5.929 8.822 -0.733 1.00 91.88 86 THR A C 1
ATOM 679 O O . THR A 1 86 ? -6.923 8.462 -0.109 1.00 91.88 86 THR A O 1
ATOM 682 N N . GLU A 1 87 ? -5.730 8.458 -1.999 1.00 92.19 87 GLU A N 1
ATOM 683 C CA . GLU A 1 87 ? -6.663 7.578 -2.714 1.00 92.19 87 GLU A CA 1
ATOM 684 C C . GLU A 1 87 ? -6.681 6.150 -2.165 1.00 92.19 87 GLU A C 1
ATOM 686 O O . GLU A 1 87 ? -7.752 5.554 -2.015 1.00 92.19 87 GLU A O 1
ATOM 691 N N . CYS A 1 88 ? -5.506 5.616 -1.822 1.00 93.31 88 CYS A N 1
ATOM 692 C CA . CYS A 1 88 ? -5.385 4.322 -1.158 1.00 93.31 88 CYS A CA 1
ATOM 693 C C . CYS A 1 88 ? -6.118 4.332 0.193 1.00 93.31 88 CYS A C 1
ATOM 695 O O . CYS A 1 88 ? -6.947 3.462 0.448 1.00 93.31 88 CYS A O 1
ATOM 697 N N . GLU A 1 89 ? -5.891 5.358 1.021 1.00 94.31 89 GLU A N 1
ATOM 698 C CA . GLU A 1 89 ? -6.543 5.515 2.329 1.00 94.31 89 GLU A CA 1
ATOM 699 C C . GLU A 1 89 ? -8.064 5.712 2.197 1.00 94.31 89 GLU A C 1
ATOM 701 O O . GLU A 1 89 ? -8.834 5.134 2.963 1.00 94.31 89 GLU A O 1
ATOM 706 N N . SER A 1 90 ? -8.524 6.461 1.189 1.00 94.31 90 SER A N 1
ATOM 707 C CA . SER A 1 90 ? -9.957 6.608 0.895 1.00 94.31 90 SER A CA 1
ATOM 708 C C . SER A 1 90 ? -10.599 5.266 0.541 1.00 94.31 90 SER A C 1
ATOM 710 O O . SER A 1 90 ? -11.688 4.955 1.016 1.00 94.31 90 SER A O 1
ATOM 712 N N . SER A 1 91 ? -9.909 4.448 -0.252 1.00 94.25 91 SER A N 1
ATOM 713 C CA . SER A 1 91 ? -10.383 3.118 -0.643 1.00 94.25 91 SER A CA 1
ATOM 714 C C . SER A 1 91 ? -10.376 2.137 0.538 1.00 94.25 91 SER A C 1
ATOM 716 O O . SER A 1 91 ? -11.297 1.337 0.685 1.00 94.25 91 SER A O 1
ATOM 718 N N . CYS A 1 92 ? -9.373 2.216 1.422 1.00 94.25 92 CYS A N 1
ATOM 719 C CA . CYS A 1 92 ? -9.362 1.478 2.689 1.00 94.25 92 CYS A CA 1
ATOM 720 C C . CYS A 1 92 ? -10.548 1.876 3.581 1.00 94.25 92 CYS A C 1
ATOM 722 O O . CYS A 1 92 ? -11.149 1.017 4.223 1.00 94.25 92 CYS A O 1
ATOM 724 N N . ASN A 1 93 ? -10.897 3.166 3.612 1.00 93.75 93 ASN A N 1
ATOM 725 C CA . ASN A 1 93 ? -12.011 3.680 4.404 1.00 93.75 93 ASN A CA 1
ATOM 726 C C . ASN A 1 93 ? -13.368 3.179 3.902 1.00 93.75 93 ASN A C 1
ATOM 728 O O . ASN A 1 93 ? -14.230 2.827 4.697 1.00 93.75 93 ASN A O 1
ATOM 732 N N . GLU A 1 94 ? -13.527 3.066 2.589 1.00 93.25 94 GLU A N 1
ATOM 733 C CA . GLU A 1 94 ? -14.736 2.499 1.997 1.00 93.25 94 GLU A CA 1
ATOM 734 C C . GLU A 1 94 ? -14.831 0.974 2.192 1.00 93.25 94 GLU A C 1
ATOM 736 O O . GLU A 1 94 ? -15.925 0.430 2.340 1.00 93.25 94 GLU A O 1
ATOM 741 N N . ALA A 1 95 ? -13.692 0.275 2.219 1.00 91.44 95 ALA A N 1
ATOM 742 C CA . ALA A 1 95 ? -13.646 -1.183 2.296 1.00 91.44 95 ALA A CA 1
ATOM 743 C C . ALA A 1 95 ? -13.857 -1.756 3.708 1.00 91.44 95 ALA A C 1
ATOM 745 O O . ALA A 1 95 ? -14.377 -2.867 3.828 1.00 91.44 95 ALA A O 1
ATOM 746 N N . TYR A 1 96 ? -13.443 -1.043 4.759 1.00 89.88 96 TYR A N 1
ATOM 747 C CA . TYR A 1 96 ? -13.463 -1.549 6.133 1.00 89.88 96 TYR A CA 1
ATOM 748 C C . TYR A 1 96 ? -14.356 -0.703 7.036 1.00 89.88 96 TYR A C 1
ATOM 750 O O . TYR A 1 96 ? -14.153 0.497 7.194 1.00 89.88 96 TYR A O 1
ATOM 758 N N . SER A 1 97 ? -15.320 -1.356 7.688 1.00 85.50 97 SER A N 1
ATOM 759 C CA . SER A 1 97 ? -16.191 -0.730 8.690 1.00 85.50 97 SER A CA 1
ATOM 760 C C . SER A 1 97 ? -15.619 -0.776 10.112 1.00 85.50 97 SER A C 1
ATOM 762 O O . SER A 1 97 ? -16.128 -0.084 10.991 1.00 85.50 97 SER A O 1
ATOM 764 N N . GLN A 1 98 ? -14.613 -1.623 10.365 1.00 82.69 98 GLN A N 1
ATOM 765 C CA . GLN A 1 98 ? -13.942 -1.738 11.663 1.00 82.69 98 GLN A CA 1
ATOM 766 C C . GLN A 1 98 ? -12.724 -0.812 11.732 1.00 82.69 98 GLN A C 1
ATOM 768 O O . GLN A 1 98 ? -11.948 -0.739 10.780 1.00 82.69 98 GLN A O 1
ATOM 773 N N . SER A 1 99 ? -12.522 -0.147 12.875 1.00 84.12 99 SER A N 1
ATOM 774 C CA . SER A 1 99 ? -11.430 0.822 13.057 1.00 84.12 99 SER A CA 1
ATOM 775 C C . SER A 1 99 ? -10.041 0.204 12.914 1.00 84.12 99 SER A C 1
ATOM 777 O O . SER A 1 99 ? -9.136 0.848 12.387 1.00 84.12 99 SER A O 1
ATOM 779 N N . ASP A 1 100 ? -9.873 -1.037 13.365 1.00 86.69 100 ASP A N 1
ATOM 780 C CA . ASP A 1 100 ? -8.552 -1.648 13.523 1.00 86.69 100 ASP A CA 1
ATOM 781 C C . ASP A 1 100 ? -8.032 -2.190 12.181 1.00 86.69 100 ASP A C 1
ATOM 783 O O . ASP A 1 100 ? -6.898 -1.909 11.789 1.00 86.69 100 ASP A O 1
ATOM 787 N N . GLU A 1 101 ? -8.900 -2.850 11.406 1.00 88.88 101 GLU A N 1
ATOM 788 C CA . GLU A 1 101 ? -8.631 -3.268 10.021 1.00 88.88 101 GLU A CA 1
ATOM 789 C C . GLU A 1 101 ? -8.392 -2.057 9.108 1.00 88.88 101 GLU A C 1
ATOM 791 O O . GLU A 1 101 ? -7.463 -2.039 8.296 1.00 88.88 101 GLU A O 1
ATOM 796 N N . GLN A 1 102 ? -9.208 -1.011 9.271 1.00 92.25 102 GLN A N 1
ATOM 797 C CA . GLN A 1 102 ? -9.073 0.236 8.526 1.00 92.25 102 GLN A CA 1
ATOM 798 C C . GLN A 1 102 ? -7.726 0.908 8.818 1.00 92.25 102 GLN A C 1
ATOM 800 O O . GLN A 1 102 ? -7.021 1.316 7.890 1.00 92.25 102 GLN A O 1
ATOM 805 N N . PHE A 1 103 ? -7.337 0.992 10.093 1.00 91.69 103 PHE A N 1
ATOM 806 C CA . PHE A 1 103 ? -6.039 1.526 10.493 1.00 91.69 103 PHE A CA 1
ATOM 807 C C . PHE A 1 103 ? -4.888 0.699 9.911 1.00 91.69 103 PHE A C 1
ATOM 809 O O . PHE A 1 103 ? -3.947 1.267 9.354 1.00 91.69 103 PHE A O 1
ATOM 816 N N . ALA A 1 104 ? -4.987 -0.630 9.961 1.00 91.81 104 ALA A N 1
ATOM 817 C CA . ALA A 1 104 ? -3.977 -1.515 9.400 1.00 91.81 104 ALA A CA 1
ATOM 818 C C . ALA A 1 104 ? -3.834 -1.350 7.877 1.00 91.81 104 ALA A C 1
ATOM 820 O O . ALA A 1 104 ? -2.715 -1.259 7.369 1.00 91.81 104 ALA A O 1
ATOM 821 N N . CYS A 1 105 ? -4.945 -1.222 7.146 1.00 93.75 105 CYS A N 1
ATOM 822 C CA . CYS A 1 105 ? -4.933 -0.944 5.707 1.00 93.75 105 CYS A CA 1
ATOM 823 C C . CYS A 1 105 ? -4.242 0.391 5.389 1.00 93.75 105 CYS A C 1
ATOM 825 O O . CYS A 1 105 ? -3.353 0.441 4.533 1.00 93.75 105 CYS A O 1
ATOM 827 N N . ASN A 1 106 ? -4.576 1.451 6.135 1.00 93.31 106 ASN A N 1
ATOM 828 C CA . ASN A 1 106 ? -3.956 2.771 5.984 1.00 93.31 106 ASN A CA 1
ATOM 829 C C . ASN A 1 106 ? -2.447 2.735 6.276 1.00 93.31 106 ASN A C 1
ATOM 831 O O . ASN A 1 106 ? -1.658 3.362 5.564 1.00 93.31 106 ASN A O 1
ATOM 835 N N . LEU A 1 107 ? -2.020 1.957 7.277 1.00 91.69 107 LEU A N 1
ATOM 836 C CA . LEU A 1 107 ? -0.603 1.729 7.558 1.00 91.69 107 LEU A CA 1
ATOM 837 C C . LEU A 1 107 ? 0.106 1.065 6.365 1.00 91.69 107 LEU A C 1
ATOM 839 O O . LEU A 1 107 ? 1.207 1.475 5.991 1.00 91.69 107 LEU A O 1
ATOM 843 N N . GLY A 1 108 ? -0.538 0.081 5.732 1.00 91.56 108 GLY A N 1
ATOM 844 C CA . GLY A 1 108 ? -0.053 -0.545 4.501 1.00 91.56 108 GLY A CA 1
ATOM 845 C C . GLY A 1 108 ? 0.163 0.466 3.369 1.00 91.56 108 GLY A C 1
ATOM 846 O O . GLY A 1 108 ? 1.220 0.464 2.738 1.00 91.56 108 GLY A O 1
ATOM 847 N N . CYS A 1 109 ? -0.783 1.388 3.160 1.00 92.00 109 CYS A N 1
ATOM 848 C CA . CYS A 1 109 ? -0.633 2.470 2.179 1.00 92.00 109 CYS A CA 1
ATOM 849 C C . CYS A 1 109 ? 0.571 3.383 2.498 1.00 92.00 109 CYS A C 1
ATOM 851 O O . CYS A 1 109 ? 1.308 3.783 1.599 1.00 92.00 109 CYS A O 1
ATOM 853 N N . GLN A 1 110 ? 0.803 3.705 3.776 1.00 89.50 110 GLN A N 1
ATOM 854 C CA . GLN A 1 110 ? 1.896 4.592 4.197 1.00 89.50 110 GLN A CA 1
ATOM 855 C C . GLN A 1 110 ? 3.281 3.965 4.062 1.00 89.50 110 GLN A C 1
ATOM 857 O O . GLN A 1 110 ? 4.215 4.623 3.601 1.00 89.50 110 GLN A O 1
ATOM 862 N N . ASN A 1 111 ? 3.414 2.693 4.433 1.00 83.19 111 ASN A N 1
ATOM 863 C CA . ASN A 1 111 ? 4.692 1.981 4.415 1.00 83.19 111 ASN A CA 1
ATOM 864 C C . ASN A 1 111 ? 5.268 1.813 3.005 1.00 83.19 111 ASN A C 1
ATOM 866 O O . ASN A 1 111 ? 6.469 1.583 2.850 1.00 83.19 111 ASN A O 1
ATOM 870 N N . GLN A 1 112 ? 4.437 1.956 1.974 1.00 76.75 112 GLN A N 1
ATOM 871 C CA . GLN A 1 112 ? 4.872 1.781 0.599 1.00 76.75 112 GLN A CA 1
ATOM 872 C C . GLN A 1 112 ? 5.595 3.017 0.034 1.00 76.75 112 GLN A C 1
ATOM 874 O O . GLN A 1 112 ? 6.531 2.859 -0.749 1.00 76.75 112 GLN A O 1
ATOM 879 N N . ILE A 1 113 ? 5.288 4.223 0.521 1.00 75.12 113 ILE A N 1
ATOM 880 C CA . ILE A 1 113 ? 5.888 5.499 0.079 1.00 75.12 113 ILE A CA 1
ATOM 881 C C . ILE A 1 113 ? 7.422 5.546 0.213 1.00 75.12 113 ILE A C 1
ATOM 883 O O . ILE A 1 113 ? 8.097 5.855 -0.768 1.00 75.12 113 ILE A O 1
ATOM 887 N N . PRO A 1 114 ? 8.035 5.244 1.375 1.00 63.09 114 PRO A N 1
ATOM 888 C CA . PRO A 1 114 ? 9.492 5.306 1.492 1.00 63.09 114 PRO A CA 1
ATOM 889 C C . PRO A 1 114 ? 10.198 4.318 0.552 1.00 63.09 114 PRO A C 1
ATOM 891 O O . PRO A 1 114 ? 11.287 4.609 0.059 1.00 63.09 114 PRO A O 1
ATOM 894 N N . SER A 1 115 ? 9.569 3.177 0.248 1.00 61.31 115 SER A N 1
ATOM 895 C CA . SER A 1 115 ? 10.120 2.192 -0.688 1.00 61.31 115 SER A CA 1
ATOM 896 C C . SER A 1 115 ? 10.017 2.633 -2.154 1.00 61.31 115 SER A C 1
ATOM 898 O O . SER A 1 115 ? 10.921 2.351 -2.946 1.00 61.31 115 SER A O 1
ATOM 900 N N . THR A 1 116 ? 8.957 3.363 -2.520 1.00 56.56 116 THR A N 1
ATOM 901 C CA . THR A 1 116 ? 8.782 3.882 -3.880 1.00 56.56 116 THR A CA 1
ATOM 902 C C . THR A 1 116 ? 9.686 5.080 -4.147 1.00 56.56 116 THR A C 1
ATOM 904 O O . THR A 1 116 ? 10.340 5.103 -5.188 1.00 56.56 116 THR A O 1
ATOM 907 N N . VAL A 1 117 ? 9.824 6.006 -3.190 1.00 60.38 117 VAL A N 1
ATOM 908 C CA . VAL A 1 117 ? 10.709 7.182 -3.305 1.00 60.38 117 VAL A CA 1
ATOM 909 C C . VAL A 1 117 ? 12.173 6.769 -3.467 1.00 60.38 117 VAL A C 1
ATOM 911 O O . VAL A 1 117 ? 12.833 7.204 -4.410 1.00 60.38 117 VAL A O 1
ATOM 914 N N . GLN A 1 118 ? 12.672 5.857 -2.620 1.00 59.81 118 GLN A N 1
ATOM 915 C CA . GLN A 1 118 ? 14.047 5.351 -2.737 1.00 59.81 118 GLN A CA 1
ATOM 916 C C . GLN A 1 118 ? 14.312 4.726 -4.110 1.00 59.81 118 GLN A C 1
ATOM 918 O O . GLN A 1 118 ? 15.381 4.907 -4.688 1.00 59.81 118 GLN A O 1
ATOM 923 N N . ARG A 1 119 ? 13.342 3.997 -4.669 1.00 58.62 119 ARG A N 1
ATOM 924 C CA . ARG A 1 119 ? 13.486 3.389 -5.994 1.00 58.62 119 ARG A CA 1
ATOM 925 C C . ARG A 1 119 ? 13.487 4.431 -7.108 1.00 58.62 119 ARG A C 1
ATOM 927 O O . ARG A 1 119 ? 14.268 4.296 -8.047 1.00 58.62 119 ARG A O 1
ATOM 934 N N . GLN A 1 120 ? 12.628 5.440 -7.022 1.00 59.81 120 GLN A N 1
ATOM 935 C CA . GLN A 1 120 ? 12.536 6.500 -8.022 1.00 59.81 120 GLN A CA 1
ATOM 936 C C . GLN A 1 120 ? 13.867 7.254 -8.125 1.00 59.81 120 GLN A C 1
ATOM 938 O O . GLN A 1 120 ? 14.387 7.432 -9.225 1.00 59.81 120 GLN A O 1
ATOM 943 N N . GLU A 1 121 ? 14.502 7.554 -6.988 1.00 59.81 121 GLU A N 1
ATOM 944 C CA . GLU A 1 121 ? 15.857 8.113 -6.958 1.00 59.81 121 GLU A CA 1
ATOM 945 C C . GLU A 1 121 ? 16.885 7.191 -7.632 1.00 59.81 121 GLU A C 1
ATOM 947 O O . GLU A 1 121 ? 17.664 7.647 -8.469 1.00 59.81 121 GLU A O 1
ATOM 952 N N . GLN A 1 122 ? 16.874 5.886 -7.335 1.00 61.50 122 GLN A N 1
ATOM 953 C CA . GLN A 1 122 ? 17.801 4.928 -7.956 1.00 61.50 122 GLN A CA 1
ATOM 954 C C . GLN A 1 122 ? 17.614 4.839 -9.479 1.00 61.50 122 GLN A C 1
ATOM 956 O O . GLN A 1 122 ? 18.599 4.768 -10.217 1.00 61.50 122 GLN A O 1
ATOM 961 N N . VAL A 1 123 ? 16.370 4.884 -9.968 1.00 67.06 123 VAL A N 1
ATOM 962 C CA . VAL A 1 123 ? 16.057 4.885 -11.407 1.00 67.06 123 VAL A CA 1
ATOM 963 C C . VAL A 1 123 ? 16.542 6.175 -12.069 1.00 67.06 123 VAL A C 1
ATOM 965 O O . VAL A 1 123 ? 17.158 6.113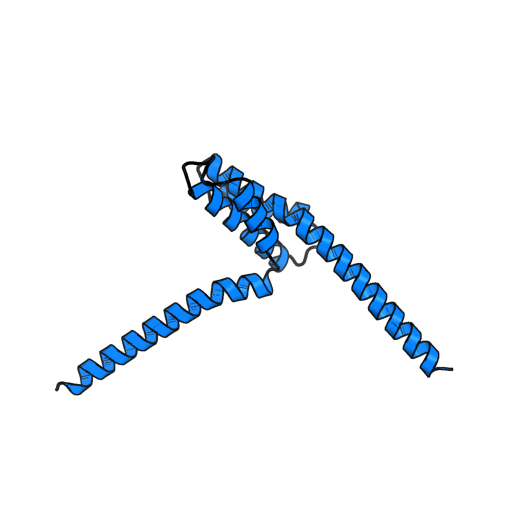 -13.132 1.00 67.06 123 VAL A O 1
ATOM 968 N N . ILE A 1 124 ? 16.342 7.334 -11.434 1.00 71.69 124 ILE A N 1
ATOM 969 C CA . ILE A 1 124 ? 16.832 8.628 -11.931 1.00 71.69 124 ILE A CA 1
ATOM 970 C C . ILE A 1 124 ? 18.366 8.632 -12.004 1.00 71.69 124 ILE A C 1
ATOM 972 O O . ILE A 1 124 ? 18.934 9.000 -13.033 1.00 71.69 124 ILE A O 1
ATOM 976 N N . VAL A 1 125 ? 19.048 8.161 -10.954 1.00 73.31 125 VAL A N 1
ATOM 977 C CA . VAL A 1 125 ? 20.518 8.070 -10.904 1.00 73.31 125 VAL A CA 1
ATOM 978 C C . VAL A 1 125 ? 21.054 7.112 -11.970 1.00 73.31 125 VAL A C 1
ATOM 980 O O . VAL A 1 125 ? 22.033 7.423 -12.655 1.00 73.31 125 VAL A O 1
ATOM 983 N N . PHE A 1 126 ? 20.415 5.956 -12.149 1.00 75.31 126 PHE A N 1
ATOM 984 C CA . PHE A 1 126 ? 20.802 4.982 -13.166 1.00 75.31 126 PHE A CA 1
ATOM 985 C C . PHE A 1 126 ? 20.605 5.525 -14.586 1.00 75.31 126 PHE A C 1
ATOM 987 O O . PHE A 1 126 ? 21.531 5.463 -15.398 1.00 75.31 126 PHE A O 1
ATOM 994 N N . ASN A 1 127 ? 19.447 6.127 -14.870 1.00 71.38 127 ASN A N 1
ATOM 995 C CA . ASN A 1 127 ? 19.147 6.733 -16.167 1.00 71.38 127 ASN A CA 1
ATOM 996 C C . ASN A 1 127 ? 20.101 7.888 -16.487 1.00 71.38 127 ASN A C 1
ATOM 998 O O . ASN A 1 127 ? 20.603 7.971 -17.608 1.00 71.38 127 ASN A O 1
ATOM 1002 N N . ALA A 1 128 ? 20.425 8.728 -15.501 1.00 71.56 128 ALA A N 1
ATOM 1003 C CA . ALA A 1 128 ? 21.426 9.779 -15.655 1.00 71.56 128 ALA A CA 1
ATOM 1004 C C . ALA A 1 128 ? 22.798 9.194 -16.020 1.00 71.56 128 ALA A C 1
ATOM 1006 O O . ALA A 1 128 ? 23.473 9.697 -16.919 1.00 71.56 128 ALA A O 1
ATOM 1007 N N . LYS A 1 129 ? 23.197 8.086 -15.383 1.00 74.94 129 LYS A N 1
ATOM 1008 C CA . LYS A 1 129 ? 24.468 7.410 -15.668 1.00 74.94 129 LYS A CA 1
ATOM 1009 C C . LYS A 1 129 ? 24.487 6.771 -17.059 1.00 74.94 129 LYS A C 1
ATOM 1011 O O . LYS A 1 129 ? 25.500 6.882 -17.750 1.00 74.94 129 LYS A O 1
ATOM 1016 N N . ILE A 1 130 ? 23.387 6.157 -17.503 1.00 75.75 130 ILE A N 1
ATOM 1017 C CA . ILE A 1 130 ? 23.257 5.637 -18.875 1.00 75.75 130 ILE A CA 1
ATOM 1018 C C . ILE A 1 130 ? 23.361 6.774 -19.883 1.00 75.75 130 ILE A C 1
ATOM 1020 O O . ILE A 1 130 ? 24.200 6.707 -20.777 1.00 75.75 130 ILE A O 1
ATOM 1024 N N . PHE A 1 131 ? 22.572 7.834 -19.713 1.00 74.06 131 PHE A N 1
ATOM 1025 C CA . PHE A 1 131 ? 22.560 8.966 -20.634 1.00 74.06 131 PHE A CA 1
ATOM 1026 C C . PHE A 1 131 ? 23.944 9.625 -20.743 1.00 74.06 131 PHE A C 1
ATOM 1028 O O . PHE A 1 131 ? 24.441 9.863 -21.845 1.00 74.06 131 PHE A O 1
ATOM 1035 N N . GLN A 1 132 ? 24.623 9.816 -19.607 1.00 71.25 132 GLN A N 1
ATOM 1036 C CA . GLN A 1 132 ? 26.011 10.278 -19.551 1.00 71.25 132 GLN A CA 1
ATOM 1037 C C . GLN A 1 132 ? 26.958 9.354 -20.333 1.00 71.25 132 GLN A C 1
ATOM 1039 O O . GLN A 1 132 ? 27.824 9.824 -21.073 1.00 71.25 132 GLN A O 1
ATOM 1044 N N . THR A 1 133 ? 26.797 8.039 -20.183 1.00 70.69 133 THR A N 1
ATOM 1045 C CA . THR A 1 133 ? 27.633 7.040 -20.860 1.00 70.69 133 THR A CA 1
ATOM 1046 C C . THR A 1 133 ? 27.404 7.076 -22.371 1.00 70.69 133 THR A C 1
ATOM 1048 O O . THR A 1 133 ? 28.369 7.166 -23.126 1.00 70.69 133 THR A O 1
ATOM 1051 N N . THR A 1 134 ? 26.149 7.113 -22.825 1.00 72.12 134 THR A N 1
ATOM 1052 C CA . THR A 1 134 ? 25.784 7.213 -24.246 1.00 72.12 134 THR A CA 1
ATOM 1053 C C . THR A 1 134 ? 26.338 8.484 -24.892 1.00 72.12 134 THR A C 1
ATOM 1055 O O . THR A 1 134 ? 26.920 8.411 -25.974 1.00 72.12 134 THR A O 1
ATOM 1058 N N . LEU A 1 135 ? 26.245 9.633 -24.212 1.00 72.50 135 LEU A N 1
ATOM 1059 C CA . LEU A 1 135 ? 26.827 10.893 -24.688 1.00 72.50 135 LEU A CA 1
ATOM 1060 C C . LEU A 1 135 ? 28.360 10.865 -24.745 1.00 72.50 135 LEU A C 1
ATOM 1062 O O . LEU A 1 135 ? 28.964 11.503 -25.609 1.00 72.50 135 LEU A O 1
ATOM 1066 N N . SER A 1 136 ? 29.008 10.157 -23.818 1.00 68.56 136 SER A N 1
ATOM 1067 C CA . SER A 1 136 ? 30.462 9.975 -23.840 1.00 68.56 136 SER A CA 1
ATOM 1068 C C . SER A 1 136 ? 30.887 9.139 -25.052 1.00 68.56 136 SER A C 1
ATOM 1070 O O . SER A 1 136 ? 31.785 9.539 -25.791 1.00 68.56 136 SER A O 1
ATOM 1072 N N . PHE A 1 137 ? 30.176 8.041 -25.333 1.00 65.75 137 PHE A N 1
ATOM 1073 C CA . PHE A 1 137 ? 30.412 7.210 -26.517 1.00 65.75 137 PHE A CA 1
ATOM 1074 C C . PHE A 1 137 ? 30.187 7.972 -27.827 1.00 65.75 137 PHE A C 1
ATOM 1076 O O . PHE A 1 137 ? 31.027 7.894 -28.721 1.00 65.75 137 PHE A O 1
ATOM 1083 N N . SER A 1 138 ? 29.114 8.760 -27.942 1.00 65.44 138 SER A N 1
ATOM 1084 C CA . SER A 1 138 ? 28.859 9.543 -29.157 1.00 65.44 138 SER A CA 1
ATOM 1085 C C . SER A 1 138 ? 29.910 10.635 -29.389 1.00 65.44 138 SER A C 1
ATOM 1087 O O . SER A 1 138 ? 30.245 10.911 -30.536 1.00 65.44 138 SER A O 1
ATOM 1089 N N . LYS A 1 139 ? 30.474 11.231 -28.325 1.00 65.31 139 LYS A N 1
ATOM 1090 C CA . LYS A 1 139 ? 31.585 12.202 -28.414 1.00 65.31 139 LYS A CA 1
ATOM 1091 C C . LYS A 1 139 ? 32.919 11.564 -28.805 1.00 65.31 139 LYS A C 1
ATOM 1093 O O . LYS A 1 139 ? 33.721 12.223 -29.456 1.00 65.31 139 LYS A O 1
ATOM 1098 N N . VAL A 1 140 ? 33.157 10.314 -28.408 1.00 65.19 140 VAL A N 1
ATOM 1099 C CA . VAL A 1 140 ? 34.339 9.537 -28.821 1.00 65.19 140 VAL A CA 1
ATOM 1100 C C . VAL A 1 140 ? 34.227 9.096 -30.282 1.00 65.19 140 VAL A C 1
ATOM 1102 O O . VAL A 1 140 ? 35.232 9.057 -30.972 1.00 65.19 140 VAL A O 1
ATOM 1105 N N . PHE A 1 141 ? 33.018 8.800 -30.766 1.00 56.06 141 PHE A N 1
ATOM 1106 C CA . PHE A 1 141 ? 32.790 8.355 -32.147 1.00 56.06 141 PHE A CA 1
ATOM 1107 C C . PHE A 1 141 ? 32.821 9.495 -33.185 1.00 56.06 141 PHE A C 1
ATOM 1109 O O . PHE A 1 141 ? 33.031 9.242 -34.366 1.00 56.06 141 PHE A O 1
ATOM 1116 N N . TRP A 1 142 ? 32.586 10.741 -32.756 1.00 52.56 142 TRP A N 1
ATOM 1117 C CA . TRP A 1 142 ? 32.587 11.950 -33.600 1.00 52.56 142 TRP A CA 1
ATOM 1118 C C . TRP A 1 142 ? 33.893 12.764 -33.523 1.00 52.56 142 TRP A C 1
ATOM 1120 O O . TRP A 1 142 ? 33.914 13.943 -33.885 1.00 52.56 142 TRP A O 1
ATOM 1130 N N . LYS A 1 143 ? 34.977 12.152 -33.039 1.00 47.91 143 LYS A N 1
ATOM 1131 C CA . LYS A 1 143 ? 36.321 12.731 -32.966 1.00 47.91 143 LYS A CA 1
ATOM 1132 C C . LYS A 1 143 ? 37.321 11.818 -33.658 1.00 47.91 143 LYS A C 1
ATOM 1134 O O . LYS A 1 143 ? 38.252 12.378 -34.275 1.00 47.91 143 LYS A O 1
#